Protein AF-A0A0D0CWW8-F1 (afdb_monomer)

Nearest PDB structures (foldseek):
  7rit-assembly1_B  TM=5.865E-01  e=8.688E+00  Acinetobacter baumannii

Sequence (76 aa):
HPVYRVHWLWSKALKDQLEEELELIRSEARWTSNFFNFKACFWANMEDSMGHAAAHQGWACYTARQSSIYRRLRDH

Solvent-accessible surface area (backbone atoms only — not comparable to full-atom values): 4070 Å² total; per-residue (Å²): 116,73,66,62,56,51,57,49,51,53,54,48,52,53,50,54,50,52,53,51,52,53,51,48,53,53,49,50,53,52,50,51,37,51,50,23,46,51,51,17,50,54,26,46,55,54,43,74,72,63,58,95,50,81,89,39,52,70,52,42,55,47,27,50,51,51,15,52,51,26,48,52,63,44,78,107

Secondary structure (DSSP, 8-state):
-HHHHHHHHHHHHHHHHHHHHHHHHHHHHHHHHHHHHHHHHHHHHHHHTT-S-GGGHHHHHHHHHHHHHHHHHHH-

Foldseek 3Di:
DVVVVVVVVVVVVVVVVVVVVVVVVVVVLVVLLVVLQVQLVVLVVVLVPPDDDPVCPVVNVVSNVRSVVSVVVSVD

Mean predicted aligned error: 7.05 Å

Organism: NCBI:txid930991

Structure (mmCIF, N/CA/C/O backbone):
data_AF-A0A0D0CWW8-F1
#
_entry.id   AF-A0A0D0CWW8-F1
#
loop_
_atom_site.group_PDB
_atom_site.id
_atom_site.type_symbol
_atom_site.label_atom_id
_atom_site.label_alt_id
_atom_site.label_comp_id
_atom_site.label_asym_id
_atom_site.label_entity_id
_atom_site.label_seq_id
_atom_site.pd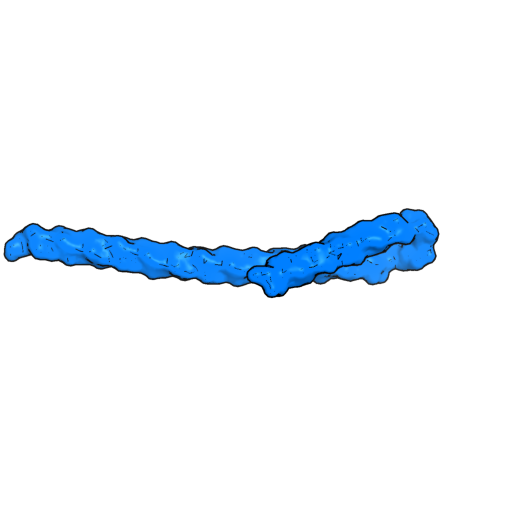bx_PDB_ins_code
_atom_site.Cartn_x
_atom_site.Cartn_y
_atom_site.Cartn_z
_atom_site.occupancy
_atom_site.B_iso_or_equiv
_atom_site.auth_seq_id
_atom_site.auth_comp_id
_atom_site.auth_asym_id
_atom_site.auth_atom_id
_atom_site.pdbx_PDB_model_num
ATOM 1 N N . HIS A 1 1 ? -28.258 -4.438 36.968 1.00 64.50 1 HIS A N 1
ATOM 2 C CA . HIS A 1 1 ? -27.553 -5.731 36.840 1.00 64.50 1 HIS A CA 1
ATOM 3 C C . HIS A 1 1 ? -26.158 -5.527 36.247 1.00 64.50 1 HIS A C 1
ATOM 5 O O . HIS A 1 1 ? -26.069 -5.062 35.115 1.00 64.50 1 HIS A O 1
ATOM 11 N N . PRO A 1 2 ? -25.078 -5.849 36.979 1.00 76.19 2 PRO A N 1
ATOM 12 C CA . PRO A 1 2 ? -23.689 -5.665 36.528 1.00 76.19 2 PRO A CA 1
ATOM 13 C C . PRO A 1 2 ? -23.331 -6.479 35.271 1.00 76.19 2 PRO A C 1
ATOM 15 O O . PRO A 1 2 ? -22.557 -6.010 34.445 1.00 76.19 2 PRO A O 1
ATOM 18 N N . VAL A 1 3 ? -23.972 -7.636 35.072 1.00 83.25 3 VAL A N 1
ATOM 19 C CA . VAL A 1 3 ? -23.779 -8.528 33.912 1.00 83.25 3 VAL A CA 1
ATOM 20 C C . VAL A 1 3 ? -24.070 -7.822 32.578 1.00 83.25 3 VAL A C 1
ATOM 22 O O . VAL A 1 3 ? -23.276 -7.906 31.647 1.00 83.25 3 VAL A O 1
ATOM 25 N N . TYR A 1 4 ? -25.147 -7.033 32.504 1.00 84.56 4 TYR A N 1
ATOM 26 C CA . TYR A 1 4 ? -25.514 -6.282 31.294 1.00 84.56 4 TYR A CA 1
ATOM 27 C C . TYR A 1 4 ? -24.465 -5.227 30.912 1.00 84.56 4 TYR A C 1
ATOM 29 O O . TYR A 1 4 ? -24.139 -5.052 29.741 1.00 84.56 4 TYR A O 1
ATOM 37 N N . ARG A 1 5 ? -23.888 -4.553 31.912 1.00 88.69 5 ARG A N 1
ATOM 38 C CA . ARG A 1 5 ? -22.862 -3.527 31.695 1.00 88.69 5 ARG A CA 1
ATOM 39 C C . ARG A 1 5 ? -21.561 -4.136 31.178 1.00 88.69 5 ARG A C 1
ATOM 41 O O . ARG A 1 5 ? -20.932 -3.549 30.305 1.00 88.69 5 ARG A O 1
ATOM 48 N N . VAL A 1 6 ? -21.187 -5.311 31.687 1.00 90.94 6 VAL A N 1
ATOM 49 C CA . VAL A 1 6 ? -20.027 -6.060 31.189 1.00 90.94 6 VAL A CA 1
ATOM 50 C C . VAL A 1 6 ? -20.266 -6.483 29.738 1.00 90.94 6 VAL A C 1
ATOM 52 O O . VAL A 1 6 ? -19.471 -6.119 28.884 1.00 90.94 6 VAL A O 1
ATOM 55 N N . HIS A 1 7 ? -21.388 -7.129 29.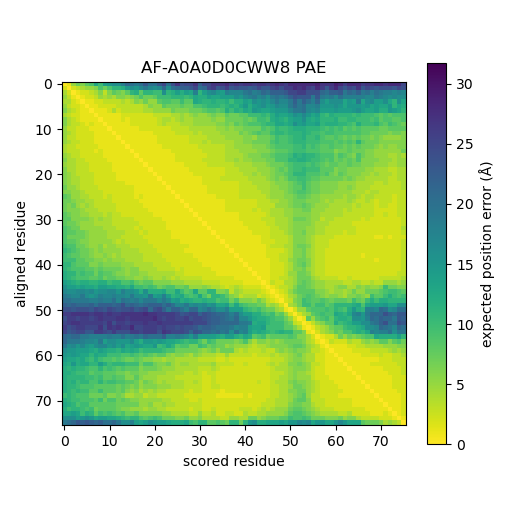405 1.00 91.44 7 HIS A N 1
ATOM 56 C CA . HIS A 1 7 ? -21.665 -7.518 28.012 1.00 91.44 7 HIS A CA 1
ATOM 57 C C . HIS A 1 7 ? -21.678 -6.339 27.032 1.00 91.44 7 HIS A C 1
ATOM 59 O O . HIS A 1 7 ? -21.171 -6.458 25.914 1.00 91.44 7 HIS A O 1
ATOM 65 N N . TRP A 1 8 ? -22.204 -5.188 27.455 1.00 94.75 8 TRP A N 1
ATOM 66 C CA . TRP A 1 8 ? -22.160 -3.971 26.650 1.00 94.75 8 TRP A CA 1
ATOM 67 C C . TRP A 1 8 ? -20.727 -3.471 26.421 1.00 94.75 8 TRP A C 1
ATOM 69 O O . TRP A 1 8 ? -20.381 -3.150 25.288 1.00 94.75 8 TRP A O 1
ATOM 79 N N . LEU A 1 9 ? -19.876 -3.456 27.455 1.00 95.56 9 LEU A N 1
ATOM 80 C CA . LEU A 1 9 ? -18.473 -3.039 27.323 1.00 95.56 9 LEU A CA 1
ATOM 81 C C . LEU A 1 9 ? -17.692 -3.936 26.360 1.00 95.56 9 LEU A C 1
ATOM 83 O O . LEU A 1 9 ? -16.929 -3.428 25.548 1.00 95.56 9 LEU A O 1
ATOM 87 N N . TRP A 1 10 ? -17.911 -5.249 26.415 1.00 95.31 10 TRP A N 1
ATOM 88 C CA . TRP A 1 10 ? -17.253 -6.196 25.512 1.00 95.31 10 TRP A CA 1
ATOM 89 C C . TRP A 1 10 ? -17.720 -6.019 24.068 1.00 95.31 10 TRP A C 1
ATOM 91 O O . TRP A 1 10 ? -16.903 -5.981 23.155 1.00 95.31 10 TRP A O 1
ATOM 101 N N . SER A 1 11 ? -19.029 -5.846 23.867 1.00 95.44 11 SER A N 1
ATOM 102 C CA . SER A 1 11 ? -19.592 -5.591 22.536 1.00 95.44 11 SER A CA 1
ATOM 103 C C . SER A 1 11 ? -19.081 -4.272 21.956 1.00 95.44 11 SER A C 1
ATOM 105 O O . SER A 1 11 ? -18.805 -4.185 20.764 1.00 95.44 11 SER A O 1
ATOM 107 N N . LYS A 1 12 ? -18.924 -3.252 22.808 1.00 96.81 12 LYS A N 1
ATOM 108 C CA . LYS A 1 12 ? -18.347 -1.969 22.421 1.00 96.81 12 LYS A CA 1
ATOM 109 C C . LYS A 1 12 ? -16.872 -2.111 22.042 1.00 96.81 12 LYS A C 1
ATOM 111 O O . LYS A 1 12 ? -16.509 -1.686 20.960 1.00 96.81 12 LYS A O 1
ATOM 116 N N . ALA A 1 13 ? -16.061 -2.757 22.879 1.00 97.25 13 ALA A N 1
ATOM 117 C CA . ALA A 1 13 ? -14.640 -2.956 22.602 1.00 97.25 13 ALA A CA 1
ATOM 118 C C . ALA A 1 13 ? -14.404 -3.735 21.298 1.00 97.25 13 ALA A C 1
ATOM 120 O O . ALA A 1 13 ? -13.539 -3.365 20.515 1.00 97.25 13 ALA A O 1
ATOM 121 N N . LEU A 1 14 ? -15.213 -4.768 21.032 1.00 98.00 14 LEU A N 1
ATOM 122 C CA . LEU A 1 14 ? -15.145 -5.507 19.772 1.00 98.00 14 LEU A CA 1
ATOM 123 C C . LEU A 1 14 ? -15.491 -4.619 18.572 1.00 98.00 14 LEU A C 1
ATOM 125 O O . LEU A 1 14 ? -14.834 -4.695 17.539 1.00 98.00 14 LEU A O 1
ATOM 129 N N . LYS A 1 15 ? -16.524 -3.781 18.698 1.00 97.81 15 LYS A N 1
ATOM 130 C CA . LYS A 1 15 ? -16.894 -2.839 17.642 1.00 97.81 15 LYS A CA 1
ATOM 131 C C . LYS A 1 15 ? -15.764 -1.837 17.383 1.00 97.81 15 LYS A C 1
ATOM 133 O O . LYS A 1 15 ? -15.397 -1.656 16.228 1.00 97.81 15 LYS A O 1
ATOM 138 N N . ASP A 1 16 ? -15.233 -1.229 18.440 1.00 98.25 16 ASP A N 1
ATOM 139 C CA . ASP A 1 16 ? -14.164 -0.233 18.353 1.00 98.25 16 ASP A CA 1
ATOM 140 C C . ASP A 1 16 ? -12.920 -0.857 17.678 1.00 98.25 16 ASP A C 1
ATOM 142 O O . ASP A 1 16 ? -12.381 -0.287 16.734 1.00 98.25 16 ASP A O 1
ATOM 146 N N . GLN A 1 17 ? -12.548 -2.090 18.050 1.00 98.25 17 GLN A N 1
ATOM 147 C CA . GLN A 1 17 ? -11.453 -2.828 17.406 1.00 98.25 17 GLN A CA 1
ATOM 148 C C . GLN A 1 17 ? -11.701 -3.074 15.909 1.00 98.25 17 GLN A C 1
ATOM 150 O O . GLN A 1 17 ? -10.800 -2.889 15.095 1.00 98.25 17 GLN A O 1
ATOM 155 N N . LEU A 1 18 ? -12.911 -3.493 15.523 1.00 98.25 18 LEU A N 1
ATOM 156 C CA . LEU A 1 18 ? -13.237 -3.721 14.111 1.00 98.25 18 LEU A CA 1
ATOM 157 C C . LEU A 1 18 ? -13.188 -2.423 13.294 1.00 98.25 18 LEU A C 1
ATOM 159 O O . LEU A 1 18 ? -12.780 -2.442 12.133 1.00 98.25 18 LEU A O 1
ATOM 163 N N . GLU A 1 19 ? -13.607 -1.299 13.878 1.00 98.38 19 GLU A N 1
ATOM 164 C CA . GLU A 1 19 ? -13.508 0.013 13.234 1.00 98.38 19 GLU A CA 1
ATOM 165 C C . GLU A 1 19 ? -12.037 0.422 13.039 1.00 98.38 19 GLU A C 1
ATOM 167 O O . GLU A 1 19 ? -11.664 0.811 11.930 1.00 98.38 19 GLU A O 1
ATOM 172 N N . GLU A 1 20 ? -11.188 0.238 14.053 1.00 98.12 20 GLU A N 1
ATOM 173 C CA . GLU A 1 20 ? -9.741 0.487 13.967 1.00 98.12 20 GLU A CA 1
ATOM 174 C C . GLU A 1 20 ? -9.053 -0.401 12.916 1.00 98.12 20 GLU A C 1
ATOM 176 O O . GLU A 1 20 ? -8.274 0.091 12.097 1.00 98.12 20 GLU A O 1
ATOM 181 N N . GLU A 1 21 ? -9.362 -1.701 12.878 1.00 98.38 21 GLU A N 1
ATOM 182 C CA . GLU A 1 21 ? -8.811 -2.628 11.881 1.00 98.38 21 GLU A CA 1
ATOM 183 C C . GLU A 1 21 ? -9.215 -2.231 10.452 1.00 98.38 21 GLU A C 1
ATOM 185 O O . GLU A 1 21 ? -8.391 -2.268 9.534 1.00 98.38 21 GLU A O 1
ATOM 190 N N . LEU A 1 22 ? -10.459 -1.783 10.245 1.00 98.31 22 LEU A N 1
ATOM 191 C CA . LEU A 1 22 ? -10.907 -1.277 8.945 1.00 98.31 22 LEU A CA 1
ATOM 192 C C . LEU A 1 22 ? -10.155 -0.009 8.527 1.00 98.31 22 LEU A C 1
ATOM 194 O O . LEU A 1 22 ? -9.809 0.141 7.349 1.00 98.31 22 LEU A O 1
ATOM 198 N N . GLU A 1 23 ? -9.907 0.914 9.455 1.00 98.25 23 GLU A N 1
ATOM 199 C CA . GLU A 1 23 ? -9.107 2.112 9.190 1.00 98.25 23 GLU A CA 1
ATOM 200 C C . GLU A 1 23 ? -7.650 1.770 8.875 1.00 98.25 23 GLU A C 1
ATOM 202 O O . GLU A 1 23 ? -7.073 2.350 7.946 1.00 98.25 23 GLU A O 1
ATOM 207 N N . LEU A 1 24 ? -7.078 0.794 9.580 1.00 98.44 24 LEU A N 1
ATOM 208 C CA . LEU A 1 24 ? -5.729 0.302 9.333 1.00 98.44 24 LEU A CA 1
ATOM 209 C C . LEU A 1 24 ? -5.611 -0.296 7.929 1.00 98.44 24 LEU A C 1
ATOM 211 O O . LEU A 1 24 ? -4.750 0.137 7.165 1.00 98.44 24 LEU A O 1
ATOM 215 N N . ILE A 1 25 ? -6.521 -1.197 7.543 1.00 98.19 25 ILE A N 1
ATOM 216 C CA . ILE A 1 25 ? -6.530 -1.822 6.210 1.00 98.19 25 ILE A CA 1
ATOM 217 C C . ILE A 1 25 ? -6.650 -0.761 5.109 1.00 98.19 25 ILE A C 1
ATOM 219 O O . ILE A 1 25 ? -5.926 -0.801 4.113 1.00 98.19 25 ILE A O 1
ATOM 223 N N . ARG A 1 26 ? -7.537 0.229 5.279 1.00 97.81 26 ARG A N 1
ATOM 224 C CA . ARG A 1 26 ? -7.683 1.338 4.318 1.00 97.81 26 ARG A CA 1
ATOM 225 C C . ARG A 1 26 ? -6.409 2.174 4.217 1.00 97.81 26 ARG A C 1
ATOM 227 O O . ARG A 1 26 ? -6.013 2.568 3.117 1.00 97.81 26 ARG A O 1
ATOM 234 N N . SER A 1 27 ? -5.777 2.450 5.353 1.00 97.44 27 SER A N 1
ATOM 235 C CA . SER A 1 27 ? -4.536 3.222 5.423 1.00 97.44 27 SER A CA 1
ATOM 236 C C . SER A 1 27 ? -3.378 2.475 4.770 1.00 97.44 27 SER A C 1
ATOM 238 O O . SER A 1 27 ? -2.641 3.067 3.983 1.00 97.44 27 SER A O 1
ATOM 240 N N . GLU A 1 28 ? -3.257 1.174 5.024 1.00 98.19 28 GLU A N 1
ATOM 241 C CA . GLU A 1 28 ? -2.243 0.304 4.435 1.00 98.19 28 GLU A CA 1
ATOM 242 C C . GLU A 1 28 ? -2.437 0.157 2.923 1.00 98.19 28 GLU A C 1
ATOM 244 O O . GLU A 1 28 ? -1.476 0.310 2.168 1.00 98.19 28 GLU A O 1
ATOM 249 N N . ALA A 1 29 ? -3.673 -0.029 2.451 1.00 96.00 29 ALA A N 1
ATOM 250 C CA . ALA A 1 29 ? -3.981 -0.073 1.021 1.00 96.00 29 ALA A CA 1
ATOM 251 C C . ALA A 1 29 ? -3.584 1.236 0.317 1.00 96.00 29 ALA A C 1
ATOM 253 O O . ALA A 1 29 ? -2.903 1.228 -0.714 1.00 96.00 29 ALA A O 1
ATOM 254 N N . ARG A 1 30 ? -3.937 2.386 0.910 1.00 96.62 30 ARG A N 1
ATOM 255 C CA . ARG A 1 30 ? -3.552 3.704 0.387 1.00 96.62 30 ARG A CA 1
ATOM 256 C C . ARG A 1 30 ? -2.037 3.895 0.389 1.00 96.62 30 ARG A C 1
ATOM 258 O O . ARG A 1 30 ? -1.478 4.379 -0.596 1.00 96.62 30 ARG A O 1
ATOM 265 N N . TRP A 1 31 ? -1.371 3.540 1.484 1.00 97.56 31 TRP A N 1
ATOM 266 C CA . TRP A 1 31 ? 0.081 3.642 1.601 1.00 97.56 31 TRP A CA 1
ATOM 267 C C . TRP A 1 31 ? 0.791 2.760 0.571 1.00 97.56 31 TRP A C 1
ATOM 269 O O . TRP A 1 31 ? 1.713 3.224 -0.096 1.00 97.56 31 TRP A O 1
ATOM 279 N N . THR A 1 32 ? 0.309 1.536 0.368 1.00 97.12 32 THR A N 1
ATOM 280 C CA . THR A 1 32 ? 0.859 0.569 -0.589 1.00 97.12 32 THR A CA 1
ATOM 281 C C . THR A 1 32 ? 0.743 1.079 -2.024 1.00 97.12 32 THR A C 1
ATOM 283 O O . THR A 1 32 ? 1.732 1.089 -2.759 1.00 97.12 32 THR A O 1
ATOM 286 N N . SER A 1 33 ? -0.423 1.608 -2.407 1.00 95.56 33 SER A N 1
ATOM 287 C CA . SER A 1 33 ? -0.614 2.237 -3.720 1.00 95.56 33 SER A CA 1
ATOM 288 C C . SER A 1 33 ? 0.329 3.433 -3.924 1.00 95.56 33 SER A C 1
ATOM 290 O O . SER A 1 33 ? 0.999 3.544 -4.957 1.00 95.56 33 SER A O 1
ATOM 292 N N . ASN A 1 34 ? 0.475 4.289 -2.905 1.00 96.62 34 ASN A N 1
ATOM 293 C CA . ASN A 1 34 ? 1.415 5.413 -2.941 1.00 96.62 34 ASN A CA 1
ATOM 294 C C . ASN A 1 34 ? 2.871 4.949 -3.070 1.00 96.62 34 ASN A C 1
ATOM 296 O O . ASN A 1 34 ? 3.635 5.539 -3.835 1.00 96.62 34 ASN A O 1
ATOM 300 N N . PHE A 1 35 ? 3.255 3.893 -2.355 1.00 96.62 35 PHE A N 1
ATOM 301 C CA . PHE A 1 35 ? 4.590 3.310 -2.425 1.00 96.62 35 PHE A CA 1
ATOM 302 C C . PHE A 1 35 ? 4.887 2.767 -3.826 1.00 96.62 35 PHE A C 1
ATOM 304 O O . PHE A 1 35 ? 5.941 3.067 -4.392 1.00 96.62 35 PHE A O 1
ATOM 311 N N . PHE A 1 36 ? 3.953 2.033 -4.432 1.00 96.50 36 PHE A N 1
ATOM 312 C CA . PHE A 1 36 ? 4.109 1.548 -5.803 1.00 96.50 36 PHE A CA 1
ATOM 313 C C . PHE A 1 36 ? 4.205 2.692 -6.808 1.00 96.50 36 PHE A C 1
ATOM 315 O O . PHE A 1 36 ? 5.087 2.673 -7.666 1.00 96.50 36 PHE A O 1
ATOM 322 N N . ASN A 1 37 ? 3.379 3.729 -6.666 1.00 96.06 37 ASN A N 1
ATOM 323 C CA . ASN A 1 37 ? 3.471 4.909 -7.517 1.00 96.06 37 ASN A CA 1
ATOM 324 C C . ASN A 1 37 ? 4.834 5.608 -7.378 1.00 96.06 37 ASN A C 1
ATOM 326 O O . ASN A 1 37 ? 5.490 5.898 -8.377 1.00 96.06 37 ASN A O 1
ATOM 330 N N . PHE A 1 38 ? 5.304 5.804 -6.144 1.00 96.0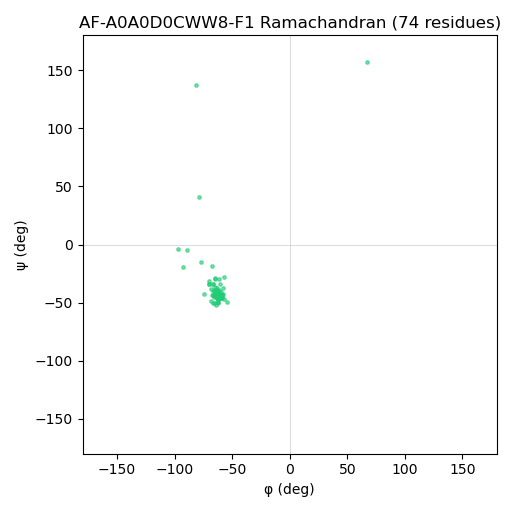6 38 PHE A N 1
ATOM 331 C CA . PHE A 1 38 ? 6.624 6.367 -5.870 1.00 96.06 38 PHE A CA 1
ATOM 332 C C . PHE A 1 38 ? 7.737 5.543 -6.525 1.00 96.06 38 PHE A C 1
ATOM 334 O O . PHE A 1 38 ? 8.596 6.103 -7.204 1.00 96.06 38 PHE A O 1
ATOM 341 N N . LYS A 1 39 ? 7.708 4.212 -6.389 1.00 95.94 39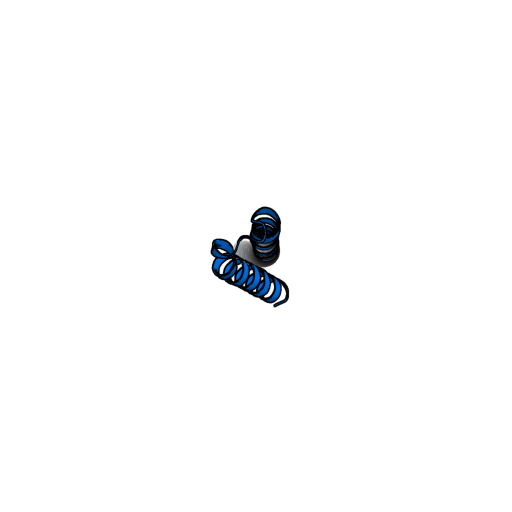 LYS A N 1
ATOM 342 C CA . LYS A 1 39 ? 8.686 3.318 -7.023 1.00 95.94 39 LYS A CA 1
ATOM 343 C C . LYS A 1 39 ? 8.622 3.381 -8.547 1.00 95.94 39 LYS A C 1
ATOM 345 O O . LYS A 1 39 ? 9.673 3.389 -9.185 1.00 95.94 39 LYS A O 1
ATOM 350 N N . ALA A 1 40 ? 7.428 3.450 -9.133 1.00 94.06 40 ALA A N 1
ATOM 351 C CA . ALA A 1 40 ? 7.268 3.573 -10.577 1.00 94.06 40 ALA A CA 1
ATOM 352 C C . ALA A 1 40 ? 7.890 4.875 -11.105 1.00 94.06 40 ALA A C 1
ATOM 354 O O . ALA A 1 40 ? 8.660 4.829 -12.069 1.00 94.06 40 ALA A O 1
ATOM 355 N N . CYS A 1 41 ? 7.609 6.003 -10.448 1.00 93.56 41 CYS A N 1
ATOM 356 C CA . CYS A 1 41 ? 8.185 7.304 -10.788 1.00 93.56 41 CYS A CA 1
ATOM 357 C C . CYS A 1 41 ? 9.699 7.337 -10.559 1.00 93.56 41 CYS A C 1
ATOM 359 O O . CYS A 1 41 ? 10.429 7.833 -11.407 1.00 93.56 41 CYS A O 1
ATOM 361 N N . PHE A 1 42 ? 10.187 6.761 -9.456 1.00 93.62 42 PHE A N 1
ATOM 362 C CA . PHE A 1 42 ? 11.618 6.666 -9.164 1.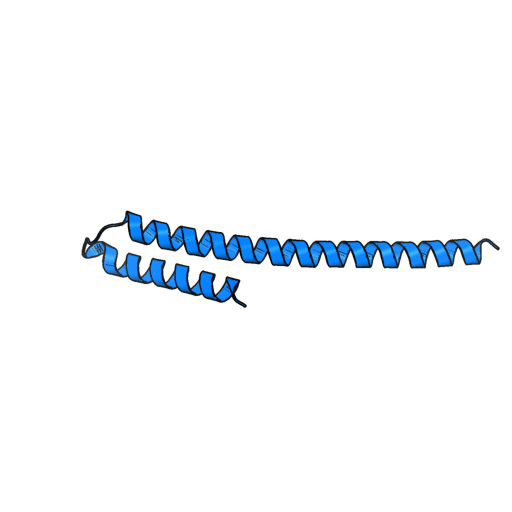00 93.62 42 PHE A CA 1
ATOM 363 C C . PHE A 1 42 ? 12.382 6.002 -10.313 1.00 93.62 42 PHE A C 1
ATOM 365 O O . PHE A 1 42 ? 13.370 6.548 -10.795 1.00 93.62 42 PHE A O 1
ATOM 372 N N . TRP A 1 43 ? 11.902 4.849 -10.786 1.00 91.75 43 TRP A N 1
ATOM 373 C CA . TRP A 1 43 ? 12.556 4.129 -11.877 1.00 91.75 43 TRP A CA 1
ATOM 374 C C . TRP A 1 43 ? 12.425 4.834 -13.232 1.00 91.75 43 TRP A C 1
ATOM 376 O O . TRP A 1 43 ? 13.367 4.773 -14.016 1.00 91.75 43 TRP A O 1
ATOM 386 N N . ALA A 1 44 ? 11.307 5.521 -13.494 1.00 88.81 44 ALA A N 1
ATOM 387 C CA . ALA A 1 44 ? 11.131 6.318 -14.712 1.00 88.81 44 ALA A CA 1
ATOM 388 C C . ALA A 1 44 ? 12.093 7.521 -14.746 1.00 88.81 44 ALA A C 1
ATOM 390 O O . ALA A 1 44 ? 12.798 7.729 -15.724 1.00 88.81 44 ALA A O 1
ATOM 391 N N . ASN A 1 45 ? 12.221 8.253 -13.638 1.00 87.62 45 ASN A N 1
ATOM 392 C CA . ASN A 1 45 ? 13.148 9.385 -13.544 1.00 87.62 45 ASN A CA 1
ATOM 393 C C . ASN A 1 45 ? 14.620 8.948 -13.658 1.00 87.62 45 ASN A C 1
ATOM 395 O O . ASN A 1 45 ? 15.474 9.710 -14.117 1.00 87.62 45 ASN A O 1
ATOM 399 N N . MET A 1 46 ? 14.927 7.720 -13.224 1.00 82.75 46 MET A N 1
ATOM 400 C CA . MET A 1 46 ? 16.257 7.127 -13.358 1.00 82.75 46 MET A CA 1
ATOM 401 C C . MET A 1 46 ? 16.596 6.782 -14.816 1.00 82.75 46 MET A C 1
ATOM 403 O O . MET A 1 46 ? 17.759 6.869 -15.192 1.00 82.75 46 MET A O 1
ATOM 407 N N . GLU A 1 47 ? 15.597 6.426 -15.630 1.00 76.19 47 GLU A N 1
ATOM 408 C CA . GLU A 1 47 ? 15.742 6.246 -17.081 1.00 76.19 47 GLU A CA 1
ATOM 409 C C . GLU A 1 47 ? 16.049 7.585 -17.770 1.00 76.19 47 GLU A C 1
ATOM 411 O O . GLU A 1 47 ? 17.059 7.690 -18.469 1.00 76.19 47 GLU A O 1
ATOM 416 N N . ASP A 1 48 ? 15.255 8.624 -17.488 1.00 74.06 48 ASP A N 1
ATOM 417 C CA . ASP A 1 48 ? 15.411 9.960 -18.087 1.00 74.06 48 ASP A CA 1
ATOM 418 C C . ASP A 1 48 ? 16.773 10.602 -17.772 1.00 74.06 48 ASP A C 1
ATOM 420 O O . ASP A 1 48 ? 17.351 11.306 -18.601 1.00 74.06 48 ASP A O 1
ATOM 424 N N . SER A 1 49 ? 17.322 10.340 -16.582 1.00 73.75 49 SER A N 1
ATOM 425 C CA . SER A 1 49 ? 18.594 10.927 -16.140 1.00 73.75 49 SER A CA 1
ATOM 426 C C . SER A 1 49 ? 19.837 10.284 -16.773 1.00 73.75 49 SER A C 1
ATOM 428 O O . SER A 1 49 ? 20.926 10.847 -16.662 1.00 73.75 49 SER A O 1
ATOM 430 N N . MET A 1 50 ? 19.723 9.104 -17.396 1.00 67.12 50 MET A N 1
ATOM 431 C CA . MET A 1 50 ? 20.895 8.271 -17.704 1.00 67.12 50 MET A CA 1
ATOM 432 C C . MET A 1 50 ? 21.511 8.490 -19.100 1.00 67.12 50 MET A C 1
ATOM 434 O O . MET A 1 50 ? 22.679 8.163 -19.303 1.00 67.12 50 MET A O 1
ATOM 438 N N . GLY A 1 51 ? 20.785 9.077 -20.055 1.00 60.94 51 GLY A N 1
ATOM 439 C CA . GLY A 1 51 ? 21.302 9.376 -21.401 1.00 60.94 51 GLY A CA 1
ATOM 440 C C . GLY A 1 51 ? 21.627 8.150 -22.286 1.00 60.94 51 GLY A C 1
ATOM 441 O O . GLY A 1 51 ? 21.864 7.035 -21.826 1.00 60.94 51 GLY A O 1
ATOM 442 N N . HIS A 1 52 ? 21.641 8.353 -23.610 1.00 56.91 52 HIS A N 1
ATOM 443 C CA . HIS A 1 52 ? 21.716 7.304 -24.647 1.00 56.91 52 HIS A CA 1
ATOM 444 C C . HIS A 1 52 ? 23.123 6.715 -24.903 1.00 56.91 52 HIS A C 1
ATOM 446 O O . HIS A 1 52 ? 23.506 6.490 -26.052 1.00 56.91 52 HIS A O 1
ATOM 452 N N . ALA A 1 53 ? 23.934 6.463 -23.877 1.00 59.03 53 ALA A N 1
ATOM 453 C CA . ALA A 1 53 ? 25.202 5.756 -24.080 1.00 59.03 53 ALA A CA 1
ATOM 454 C C . ALA A 1 53 ? 24.965 4.233 -24.158 1.00 59.03 53 ALA A C 1
ATOM 456 O O . ALA A 1 53 ? 24.215 3.671 -23.365 1.00 59.03 53 ALA A O 1
ATOM 457 N N . ALA A 1 54 ? 25.614 3.536 -25.099 1.00 57.62 54 ALA A N 1
ATOM 458 C CA . ALA A 1 54 ? 25.387 2.106 -25.370 1.00 57.62 54 ALA A CA 1
ATOM 459 C C . ALA A 1 54 ? 25.607 1.184 -24.147 1.00 57.62 54 ALA A C 1
ATOM 461 O O . ALA A 1 54 ? 24.942 0.159 -24.013 1.00 57.62 54 ALA A O 1
ATOM 462 N N . ALA A 1 55 ? 26.469 1.582 -23.202 1.00 63.31 55 ALA A N 1
ATOM 463 C CA . ALA A 1 55 ? 26.665 0.893 -21.921 1.00 63.31 55 ALA A CA 1
ATOM 464 C C . ALA A 1 55 ? 25.441 0.968 -20.979 1.00 63.31 55 ALA A C 1
ATOM 466 O O . ALA A 1 55 ? 25.305 0.158 -20.066 1.00 63.31 55 ALA A O 1
ATOM 467 N N . HIS A 1 56 ? 24.523 1.907 -21.218 1.00 65.50 56 HIS A N 1
ATOM 468 C CA . HIS A 1 56 ? 23.333 2.157 -20.405 1.00 65.50 56 HIS A CA 1
ATOM 469 C C . HIS A 1 56 ? 22.079 1.482 -20.968 1.00 65.50 56 HIS A C 1
ATOM 471 O O . HIS A 1 56 ? 21.040 1.496 -20.317 1.00 65.50 56 HIS A O 1
ATOM 477 N N . GLN A 1 57 ? 22.158 0.833 -22.135 1.00 72.81 57 GLN A N 1
ATOM 478 C CA . GLN A 1 57 ? 20.988 0.251 -22.798 1.00 72.81 57 GLN A CA 1
ATOM 479 C C . GLN A 1 57 ? 20.378 -0.919 -22.005 1.00 72.81 57 GLN A C 1
ATOM 481 O O . GLN A 1 57 ? 19.159 -1.010 -21.863 1.00 72.81 57 GLN A O 1
ATOM 486 N N . GLY A 1 58 ? 21.217 -1.782 -21.418 1.00 78.69 58 GLY A N 1
ATOM 487 C CA . GLY A 1 58 ? 20.754 -2.858 -20.532 1.00 78.69 58 GLY A CA 1
ATOM 488 C C . GLY A 1 58 ? 20.141 -2.331 -19.230 1.00 78.69 58 GLY A C 1
ATOM 489 O O . GLY A 1 58 ? 19.164 -2.887 -18.729 1.00 78.69 58 GLY A O 1
ATOM 490 N N . TRP A 1 59 ? 20.670 -1.220 -18.713 1.00 78.56 59 TRP A N 1
ATOM 491 C CA . TRP A 1 59 ? 20.163 -0.591 -17.497 1.00 78.56 59 TRP A CA 1
ATOM 492 C C . TRP A 1 59 ? 18.843 0.140 -17.741 1.00 78.56 59 TRP A C 1
ATOM 494 O O . TRP A 1 59 ? 17.909 -0.060 -16.975 1.00 78.56 59 TRP A O 1
ATOM 504 N N . ALA A 1 60 ? 18.721 0.865 -18.855 1.00 82.44 60 ALA A N 1
ATOM 505 C CA . ALA A 1 60 ? 17.478 1.493 -19.297 1.00 82.44 60 ALA A CA 1
ATOM 506 C C . ALA A 1 60 ? 16.359 0.457 -19.492 1.00 82.44 60 AL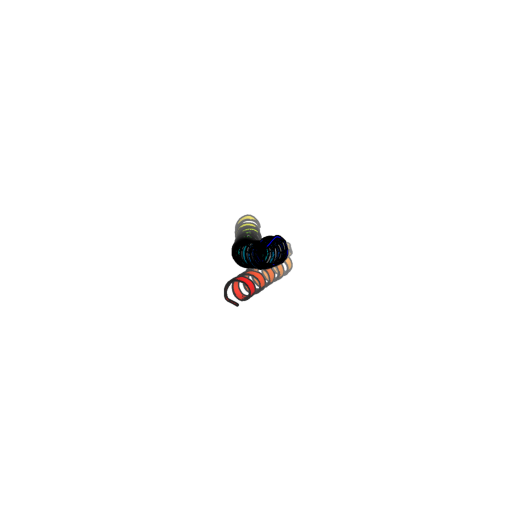A A C 1
ATOM 508 O O . ALA A 1 60 ? 15.245 0.630 -19.006 1.00 82.44 60 ALA A O 1
ATOM 509 N N . CYS A 1 61 ? 16.667 -0.689 -20.113 1.00 84.75 61 CYS A N 1
ATOM 510 C CA . CYS A 1 61 ? 15.702 -1.783 -20.235 1.00 84.75 61 CYS A CA 1
ATOM 511 C C . CYS A 1 61 ? 15.258 -2.319 -18.862 1.00 84.75 61 CYS A C 1
ATOM 513 O O . CYS A 1 61 ? 14.086 -2.661 -18.668 1.00 84.75 61 CYS A O 1
ATOM 515 N N . TYR A 1 62 ? 16.182 -2.410 -17.903 1.00 88.81 62 TYR A N 1
ATOM 516 C CA . TYR A 1 62 ? 15.871 -2.849 -16.549 1.00 88.81 62 TYR A CA 1
ATOM 517 C C . TYR A 1 62 ? 15.005 -1.827 -15.799 1.00 88.81 62 TYR A C 1
ATOM 519 O O . TYR A 1 62 ? 13.977 -2.211 -15.240 1.00 88.81 62 TYR A O 1
ATOM 527 N N . THR A 1 63 ? 15.361 -0.541 -15.809 1.00 89.06 63 THR A N 1
ATOM 528 C CA . THR A 1 63 ? 14.605 0.516 -15.117 1.00 89.06 63 THR A CA 1
ATOM 529 C C . THR A 1 63 ? 13.211 0.699 -15.716 1.00 89.06 63 THR A C 1
ATOM 531 O O . THR A 1 63 ? 12.237 0.749 -14.962 1.00 89.06 63 THR A O 1
ATOM 534 N N . ALA A 1 64 ? 13.074 0.661 -17.046 1.00 88.62 64 ALA A N 1
ATOM 535 C CA . ALA A 1 64 ? 11.779 0.692 -17.727 1.00 88.62 64 ALA A CA 1
ATOM 536 C C . ALA A 1 64 ? 10.891 -0.495 -17.309 1.00 88.62 64 ALA A C 1
ATOM 538 O O . ALA A 1 64 ? 9.713 -0.325 -16.968 1.00 88.62 64 ALA A O 1
ATOM 539 N N . ARG A 1 65 ? 11.467 -1.707 -17.246 1.00 92.19 65 ARG A N 1
ATOM 540 C CA . ARG A 1 65 ? 10.764 -2.907 -16.763 1.00 92.19 65 ARG A CA 1
ATOM 541 C C . ARG A 1 65 ? 10.324 -2.754 -15.308 1.00 92.19 65 ARG A C 1
ATOM 543 O O . ARG A 1 65 ? 9.179 -3.071 -14.993 1.00 92.19 65 ARG A O 1
ATOM 550 N N . GLN A 1 66 ? 11.199 -2.260 -14.433 1.00 93.69 66 GLN A N 1
ATOM 551 C CA . GLN A 1 66 ? 10.867 -2.022 -13.027 1.00 93.69 66 GLN A CA 1
ATOM 552 C C . GLN A 1 66 ? 9.731 -1.002 -12.889 1.00 93.69 66 GLN A C 1
ATOM 554 O O . GLN A 1 66 ? 8.751 -1.271 -12.194 1.00 93.69 66 GLN A O 1
ATOM 559 N N . SER A 1 67 ? 9.801 0.125 -13.603 1.00 91.75 67 SER A N 1
ATOM 560 C CA . SER A 1 67 ? 8.738 1.134 -13.600 1.00 91.75 67 SER A CA 1
ATOM 561 C C . SER A 1 67 ? 7.398 0.548 -14.060 1.00 91.75 67 SER A C 1
ATOM 563 O O . SER A 1 67 ? 6.369 0.773 -13.422 1.00 91.75 67 SER A O 1
ATOM 565 N N . SER A 1 68 ? 7.406 -0.273 -15.117 1.00 93.44 68 SER A N 1
ATOM 566 C CA . SER A 1 68 ? 6.202 -0.948 -15.610 1.00 93.44 68 SER A CA 1
ATOM 567 C C . SER A 1 68 ? 5.605 -1.934 -14.603 1.00 93.44 68 SER A C 1
ATOM 569 O O . SER A 1 68 ? 4.381 -2.003 -14.502 1.00 93.44 68 SER A O 1
ATOM 571 N N . ILE A 1 69 ? 6.425 -2.696 -13.871 1.00 95.31 69 ILE A N 1
ATOM 572 C CA . ILE A 1 69 ? 5.943 -3.644 -12.853 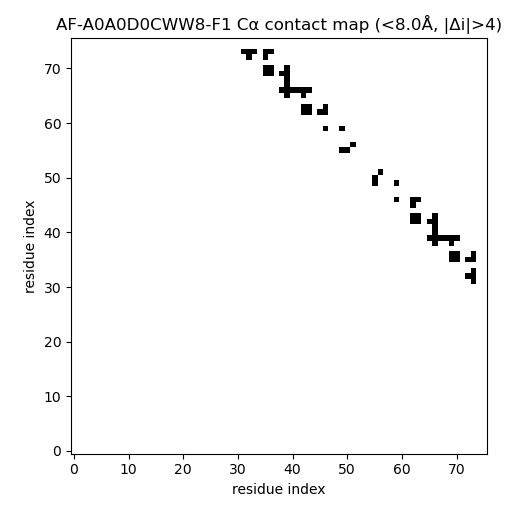1.00 95.31 69 ILE A CA 1
ATOM 573 C C . ILE A 1 69 ? 5.228 -2.890 -11.732 1.00 95.31 69 ILE A C 1
ATOM 575 O O . ILE A 1 69 ? 4.098 -3.230 -11.394 1.00 95.31 69 ILE A O 1
ATOM 579 N N . TYR A 1 70 ? 5.847 -1.837 -11.199 1.00 93.50 70 TYR A N 1
ATOM 580 C CA . TYR A 1 70 ? 5.246 -1.054 -10.120 1.00 93.50 70 TYR A CA 1
ATOM 581 C C . TYR A 1 70 ? 3.988 -0.298 -10.561 1.00 93.50 70 TYR A C 1
ATOM 583 O O . TYR A 1 70 ? 3.041 -0.206 -9.786 1.00 93.50 70 TYR A O 1
ATOM 591 N N . ARG A 1 71 ? 3.925 0.171 -11.816 1.00 92.75 71 ARG A N 1
ATOM 592 C CA . ARG A 1 71 ? 2.686 0.720 -12.391 1.00 92.75 71 ARG A CA 1
ATOM 593 C C . ARG A 1 71 ? 1.554 -0.304 -12.388 1.00 92.75 71 ARG A C 1
ATOM 595 O O . ARG A 1 71 ? 0.466 0.012 -11.933 1.00 92.75 71 ARG A O 1
ATOM 602 N N . ARG A 1 72 ? 1.829 -1.540 -12.813 1.00 94.44 72 ARG A N 1
ATOM 603 C CA . ARG A 1 72 ? 0.829 -2.618 -12.783 1.00 94.44 72 ARG A CA 1
ATOM 604 C C . ARG A 1 72 ? 0.391 -2.954 -11.361 1.00 94.44 72 ARG A C 1
ATOM 606 O O . ARG A 1 72 ? -0.794 -3.113 -11.134 1.00 94.44 72 ARG A O 1
ATOM 613 N N . LEU A 1 73 ? 1.328 -3.036 -10.415 1.00 93.00 73 LEU A N 1
ATOM 614 C CA . LEU A 1 73 ? 1.0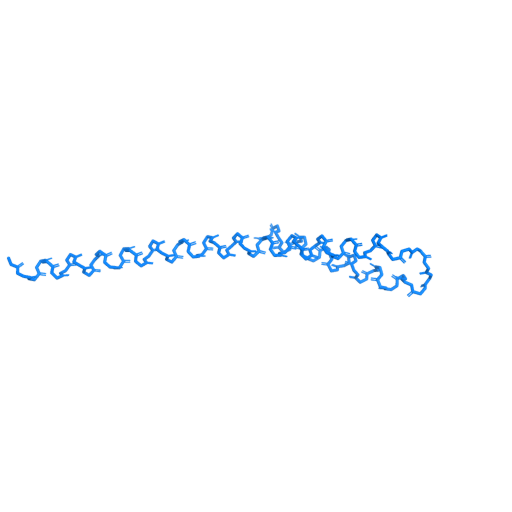18 -3.324 -9.009 1.00 93.00 73 LEU A CA 1
ATOM 615 C C . LEU A 1 73 ? 0.180 -2.231 -8.337 1.00 93.00 73 LEU A C 1
ATOM 617 O O . LEU A 1 73 ? -0.564 -2.534 -7.418 1.00 93.00 73 LEU A O 1
ATOM 621 N N . ARG A 1 74 ? 0.295 -0.975 -8.777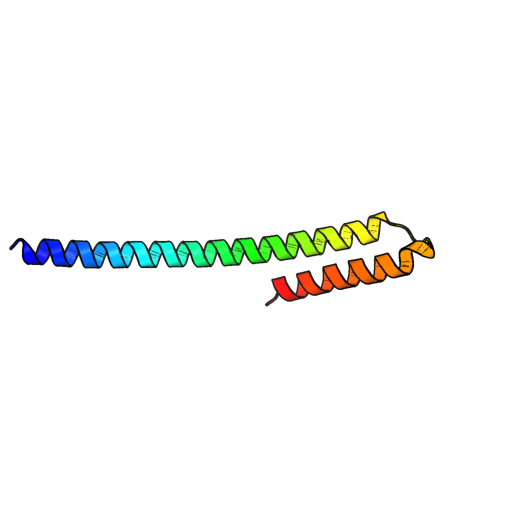 1.00 89.81 74 ARG A N 1
ATOM 622 C CA . ARG A 1 74 ? -0.558 0.129 -8.312 1.00 89.81 74 ARG A CA 1
ATOM 623 C C . ARG A 1 74 ? -2.003 -0.003 -8.804 1.00 89.81 74 ARG A C 1
ATOM 625 O O . ARG A 1 74 ? -2.909 0.443 -8.109 1.00 89.81 74 ARG A O 1
ATOM 632 N N . ASP A 1 75 ? -2.186 -0.538 -10.010 1.00 86.06 75 ASP A N 1
ATOM 633 C CA . ASP A 1 75 ? -3.484 -0.624 -10.691 1.00 86.06 75 ASP A CA 1
ATOM 634 C C . ASP A 1 75 ? -4.253 -1.926 -10.358 1.00 86.06 75 ASP A C 1
ATOM 636 O O . ASP A 1 75 ? -5.386 -2.095 -10.811 1.00 86.06 75 ASP A O 1
ATOM 640 N N . HIS A 1 76 ? -3.636 -2.835 -9.592 1.00 74.38 76 HIS A N 1
ATOM 641 C CA . HIS A 1 76 ? -4.236 -4.047 -9.023 1.00 74.38 76 HIS A CA 1
ATOM 642 C C . HIS A 1 76 ? -4.743 -3.792 -7.601 1.00 74.38 76 HIS A C 1
ATOM 644 O O . HIS A 1 76 ? -5.805 -4.364 -7.272 1.00 74.38 76 HIS A O 1
#

pLDDT: mean 88.53, std 11.49, range [56.91, 98.44]

Radius of gyration: 23.45 Å; Cα contacts (8 Å, |Δi|>4): 36; chains: 1; bounding box: 54×20×62 Å